Protein AF-A0A452HDJ5-F1 (afdb_monomer_lite)

Secondary structure (DSSP, 8-state):
-----S-EEE-TTT-SEEE-----S--S---------SPPHHHHHHH-HHHHHHHHHHHHHHHHHHHHHTTTSSS--------------TT----

Structure (mmCIF, N/CA/C/O backbone):
data_AF-A0A452HDJ5-F1
#
_entry.id   AF-A0A452HDJ5-F1
#
loop_
_atom_site.group_PDB
_atom_site.id
_atom_site.type_symbol
_atom_site.label_atom_id
_atom_site.label_alt_id
_atom_site.label_comp_id
_atom_site.label_asym_id
_atom_site.label_entity_id
_atom_site.label_seq_id
_atom_site.pdbx_PDB_ins_code
_atom_site.Cartn_x
_atom_site.Cartn_y
_atom_site.Cartn_z
_atom_site.occupancy
_atom_site.B_iso_or_equiv
_atom_site.auth_seq_id
_atom_site.auth_comp_id
_atom_site.auth_asym_id
_atom_site.auth_atom_id
_atom_site.pdbx_PDB_model_num
ATOM 1 N N . CYS A 1 1 ? 59.645 11.910 17.938 1.00 47.81 1 CYS A N 1
ATOM 2 C CA . CYS A 1 1 ? 58.440 12.557 18.505 1.00 47.81 1 CYS A CA 1
ATOM 3 C C . CYS A 1 1 ? 57.786 13.319 17.357 1.00 47.81 1 CYS A C 1
ATOM 5 O O . CYS A 1 1 ? 58.396 14.260 16.889 1.00 47.81 1 CYS A O 1
ATOM 7 N N . ILE A 1 2 ? 56.705 12.891 16.711 1.00 49.69 2 ILE A N 1
ATOM 8 C CA . ILE A 1 2 ? 55.431 12.376 17.222 1.00 49.69 2 ILE A CA 1
ATOM 9 C C . ILE A 1 2 ? 55.144 11.055 16.497 1.00 49.69 2 ILE A C 1
ATOM 11 O O . ILE A 1 2 ? 54.894 11.053 15.297 1.00 49.69 2 ILE A O 1
ATOM 15 N N . ALA A 1 3 ? 55.238 9.924 17.198 1.00 48.44 3 ALA A N 1
ATOM 16 C CA . ALA A 1 3 ? 54.701 8.682 16.658 1.00 48.44 3 ALA A CA 1
ATOM 17 C C . ALA A 1 3 ? 53.173 8.800 16.734 1.00 48.44 3 ALA A C 1
ATOM 19 O O . ALA A 1 3 ? 52.656 9.053 17.826 1.00 48.44 3 ALA A O 1
ATOM 20 N N . PRO A 1 4 ? 52.438 8.688 15.621 1.00 56.94 4 PRO A N 1
ATOM 21 C CA . PRO A 1 4 ? 50.995 8.752 15.694 1.00 56.94 4 PRO A CA 1
ATOM 22 C C . P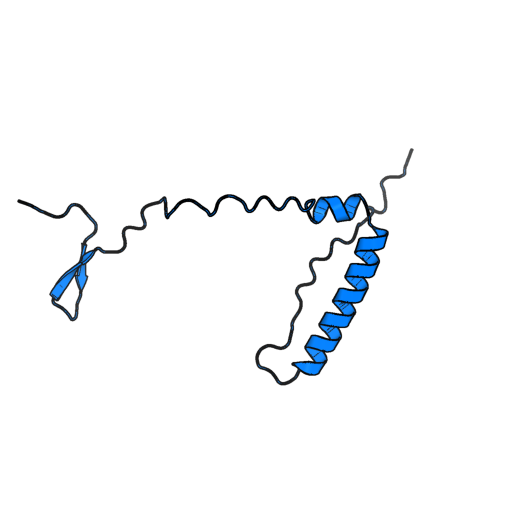RO A 1 4 ? 50.487 7.473 16.376 1.00 56.94 4 PRO A C 1
ATOM 24 O O . PRO A 1 4 ? 50.660 6.368 15.868 1.00 56.94 4 PRO A O 1
ATOM 27 N N . ALA A 1 5 ? 49.886 7.602 17.557 1.00 61.38 5 ALA A N 1
ATOM 28 C CA . ALA A 1 5 ? 49.289 6.472 18.260 1.00 61.38 5 ALA A CA 1
ATOM 29 C C . ALA A 1 5 ? 48.026 6.014 17.506 1.00 61.38 5 ALA A C 1
ATOM 31 O O . ALA A 1 5 ? 47.027 6.728 17.476 1.00 61.38 5 ALA A O 1
ATOM 32 N N . GLY A 1 6 ? 48.077 4.852 16.850 1.00 65.00 6 GLY A N 1
ATOM 33 C CA . GLY A 1 6 ? 46.946 4.284 16.108 1.00 65.00 6 GLY A CA 1
ATOM 34 C C . GLY A 1 6 ? 47.340 3.066 15.261 1.00 65.00 6 GLY A C 1
ATOM 35 O O . GLY A 1 6 ? 48.531 2.809 15.082 1.00 65.00 6 GLY A O 1
ATOM 36 N N . PRO A 1 7 ? 46.378 2.280 14.748 1.00 70.06 7 PRO A N 1
ATOM 37 C CA . PRO A 1 7 ? 46.669 1.130 13.899 1.00 70.06 7 PRO A CA 1
ATOM 38 C C . PRO A 1 7 ? 46.982 1.601 12.473 1.00 70.06 7 PRO A C 1
ATOM 40 O O . PRO A 1 7 ? 46.109 1.625 11.618 1.00 70.06 7 PRO A O 1
ATOM 43 N N . TRP A 1 8 ? 48.213 2.018 12.193 1.00 75.75 8 TRP A N 1
ATOM 44 C CA . TRP A 1 8 ? 48.630 2.418 10.842 1.00 75.75 8 TRP A CA 1
ATOM 45 C C . TRP A 1 8 ? 48.930 1.186 9.984 1.00 75.75 8 TRP A C 1
ATOM 47 O O . TRP A 1 8 ? 49.538 0.227 10.462 1.00 75.75 8 TRP A O 1
ATOM 57 N N . ARG A 1 9 ? 48.536 1.198 8.706 1.00 78.88 9 ARG A N 1
ATOM 58 C CA . ARG A 1 9 ? 48.966 0.187 7.724 1.00 78.88 9 ARG A CA 1
ATOM 59 C C . ARG A 1 9 ? 49.730 0.843 6.581 1.00 78.88 9 ARG A C 1
ATOM 61 O O . ARG A 1 9 ? 49.435 1.971 6.192 1.00 78.88 9 ARG A O 1
ATOM 68 N N . LEU A 1 10 ? 50.713 0.121 6.043 1.00 76.31 10 LEU A N 1
ATOM 69 C CA . LEU A 1 10 ? 51.451 0.549 4.858 1.00 76.31 10 LEU A CA 1
ATOM 70 C C . LEU A 1 10 ? 50.576 0.361 3.617 1.00 76.31 10 LEU A C 1
ATOM 72 O O . LEU A 1 10 ? 50.091 -0.746 3.375 1.00 76.31 10 LEU A O 1
ATOM 76 N N . HIS A 1 11 ? 50.390 1.412 2.818 1.00 77.56 11 HIS A N 1
ATOM 77 C CA . HIS A 1 11 ? 49.701 1.273 1.539 1.00 77.56 11 HIS A CA 1
ATOM 78 C C . HIS A 1 11 ? 50.672 0.706 0.483 1.00 77.56 11 HIS A C 1
ATOM 80 O O . HIS A 1 11 ? 51.664 1.368 0.171 1.00 77.56 11 HIS A O 1
ATOM 86 N N . PRO A 1 12 ? 50.417 -0.479 -0.103 1.00 72.56 12 PRO A N 1
ATOM 87 C CA . PRO A 1 12 ? 51.419 -1.210 -0.890 1.00 72.56 12 PRO A CA 1
ATOM 88 C C . PRO A 1 12 ? 51.815 -0.520 -2.204 1.00 72.56 12 PRO A C 1
ATOM 90 O O . PRO A 1 12 ? 52.887 -0.791 -2.728 1.00 72.56 12 PRO A O 1
ATOM 93 N N . ILE A 1 13 ? 50.972 0.379 -2.726 1.00 75.75 13 ILE A N 1
ATOM 94 C CA . ILE A 1 13 ? 51.236 1.121 -3.971 1.00 75.75 13 ILE A CA 1
ATOM 95 C C . ILE A 1 13 ? 51.898 2.476 -3.695 1.00 75.75 13 ILE A C 1
ATOM 97 O O . ILE A 1 13 ? 52.769 2.904 -4.442 1.00 75.75 13 ILE A O 1
ATOM 101 N N . LEU A 1 14 ? 51.464 3.170 -2.638 1.00 78.06 14 LEU A N 1
ATOM 102 C CA . LEU A 1 14 ? 51.843 4.569 -2.405 1.00 78.06 14 LEU A CA 1
ATOM 103 C C . LEU A 1 14 ? 53.012 4.713 -1.418 1.00 78.06 14 LEU A C 1
ATOM 105 O O . LEU A 1 14 ? 53.576 5.793 -1.298 1.00 78.06 14 LEU A O 1
ATOM 109 N N . GLY A 1 15 ? 53.362 3.645 -0.690 1.00 74.50 15 GLY A N 1
ATOM 110 C CA . GLY A 1 15 ? 54.479 3.622 0.260 1.00 74.50 15 GLY A CA 1
ATOM 111 C C . GLY A 1 15 ? 54.286 4.491 1.509 1.00 74.50 15 GLY A C 1
ATOM 112 O O . GLY A 1 15 ? 55.176 4.552 2.353 1.00 74.50 15 GLY A O 1
ATOM 113 N N . THR A 1 16 ? 53.139 5.158 1.651 1.00 78.31 16 THR A N 1
ATOM 114 C CA . THR A 1 16 ? 52.802 5.999 2.802 1.00 78.31 16 THR A CA 1
ATOM 115 C C . THR A 1 16 ? 52.036 5.211 3.869 1.00 78.31 16 THR A C 1
ATOM 117 O O . THR A 1 16 ? 51.287 4.272 3.575 1.00 78.31 16 THR A O 1
ATOM 120 N N . TRP A 1 17 ? 52.228 5.592 5.136 1.00 77.62 17 TRP A N 1
ATOM 121 C CA . TRP A 1 17 ? 51.436 5.087 6.258 1.00 77.62 17 TRP A CA 1
ATOM 122 C C . TRP A 1 17 ? 50.063 5.754 6.239 1.00 77.62 17 TRP A C 1
ATOM 124 O O . TRP A 1 17 ? 49.956 6.964 6.429 1.00 77.62 17 TRP A O 1
ATOM 134 N N . VAL A 1 18 ? 49.014 4.967 6.025 1.00 75.31 18 VAL A N 1
ATOM 135 C CA . VAL A 1 18 ? 47.627 5.431 6.132 1.00 75.31 18 VAL A CA 1
ATOM 136 C C . VAL A 1 18 ? 47.031 4.951 7.454 1.00 75.31 18 VAL A C 1
ATOM 138 O O . VAL A 1 18 ? 47.443 3.893 7.951 1.00 75.31 18 VAL A O 1
ATOM 141 N N . PRO A 1 19 ? 46.080 5.693 8.055 1.00 73.06 19 PRO A N 1
ATOM 142 C CA . PRO A 1 19 ? 45.353 5.191 9.210 1.00 73.06 19 PRO A CA 1
ATOM 143 C C . PRO A 1 19 ? 44.667 3.893 8.780 1.00 73.06 19 PRO A C 1
ATOM 145 O O . PRO A 1 19 ? 43.799 3.902 7.908 1.00 73.06 19 PRO A O 1
ATOM 148 N N . GLY A 1 20 ? 45.082 2.755 9.332 1.00 64.19 20 GLY A N 1
ATOM 149 C CA . GLY A 1 20 ? 44.284 1.545 9.225 1.00 64.19 20 GLY A CA 1
ATOM 150 C C . GLY A 1 20 ? 42.981 1.833 9.948 1.00 64.19 20 GLY A C 1
ATOM 151 O O . GLY A 1 20 ? 43.007 2.434 11.020 1.00 64.19 20 GLY A O 1
ATOM 152 N N . SER A 1 21 ? 41.848 1.491 9.336 1.00 60.03 21 SER A N 1
ATOM 153 C CA . SER A 1 21 ? 40.532 1.709 9.929 1.00 60.03 21 SER A CA 1
ATOM 154 C C . SER A 1 21 ? 40.499 1.126 11.338 1.00 60.03 21 SER A C 1
ATOM 156 O O . SER A 1 21 ? 40.344 -0.077 11.536 1.00 60.03 21 SER A O 1
ATOM 158 N N . LEU A 1 22 ? 40.691 1.999 12.322 1.00 53.22 22 LEU A N 1
ATOM 159 C CA . LEU A 1 22 ? 40.330 1.761 13.695 1.00 53.22 22 LEU A CA 1
ATOM 160 C C . LEU A 1 22 ? 38.807 1.717 13.672 1.00 53.22 22 LEU A C 1
ATOM 162 O O . LEU A 1 22 ?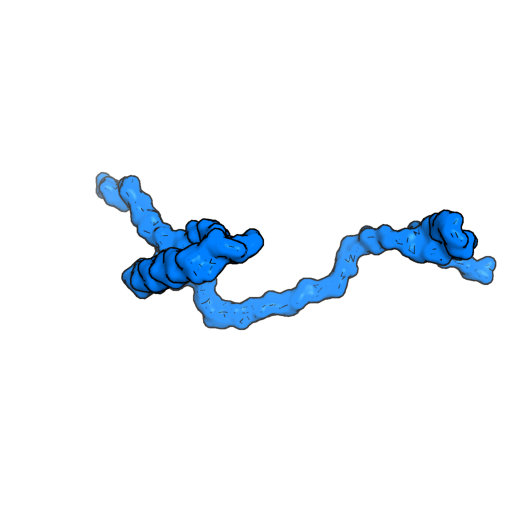 38.157 2.762 13.658 1.00 53.22 22 LEU A O 1
ATOM 166 N N . GLU A 1 23 ? 38.244 0.515 13.626 1.00 55.28 23 GLU A N 1
ATOM 167 C CA . GLU A 1 23 ? 36.884 0.280 14.096 1.00 55.28 23 GLU A CA 1
ATOM 168 C C . GLU A 1 23 ? 36.872 0.665 15.580 1.00 55.28 23 GLU A C 1
ATOM 170 O O . GLU A 1 23 ? 37.121 -0.145 16.472 1.00 55.28 23 GLU A O 1
ATOM 175 N N . ARG A 1 24 ? 36.702 1.962 15.853 1.00 48.03 24 ARG A N 1
ATOM 176 C CA . ARG A 1 24 ? 36.428 2.459 17.193 1.00 48.03 24 ARG A CA 1
ATOM 177 C C . ARG A 1 24 ? 34.934 2.231 17.431 1.00 48.03 24 ARG A C 1
ATOM 179 O O . ARG A 1 24 ? 34.128 2.748 16.655 1.00 48.03 24 ARG A O 1
ATOM 186 N N . PRO A 1 25 ? 34.551 1.486 18.481 1.00 52.16 25 PRO A N 1
ATOM 187 C CA . PRO A 1 25 ? 33.160 1.389 18.891 1.00 52.16 25 PRO A CA 1
ATOM 188 C C . PRO A 1 25 ? 32.690 2.795 19.278 1.00 52.16 25 PRO A C 1
ATOM 190 O O . PRO A 1 25 ? 33.308 3.452 20.116 1.00 52.16 25 PRO A O 1
ATOM 193 N N . GLY A 1 26 ? 31.640 3.275 18.614 1.00 55.62 26 GLY A N 1
ATOM 194 C CA . GLY 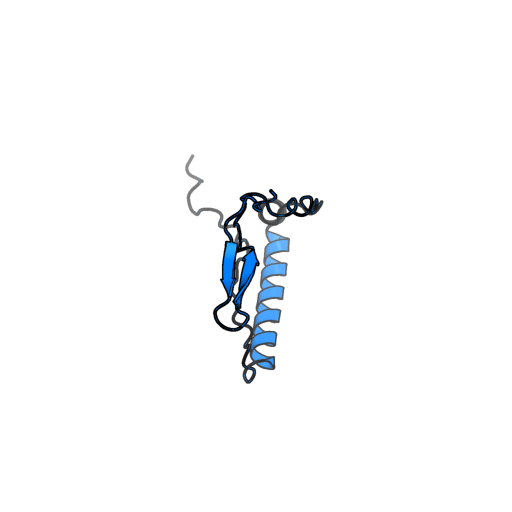A 1 26 ? 31.162 4.653 18.741 1.00 55.62 26 GLY A CA 1
ATOM 195 C C . GLY A 1 26 ? 31.395 5.471 17.473 1.00 55.62 26 GLY A C 1
ATOM 196 O O . GLY A 1 26 ? 32.187 6.413 17.464 1.00 55.62 26 GLY A O 1
ATOM 197 N N . GLY A 1 27 ? 30.679 5.108 16.405 1.00 54.19 27 GLY A N 1
ATOM 198 C CA . GLY A 1 27 ? 30.374 6.034 15.313 1.00 54.19 27 GLY A CA 1
ATOM 199 C C . GLY A 1 27 ? 29.530 7.220 15.814 1.00 54.19 27 GLY A C 1
ATOM 200 O O . GLY A 1 27 ? 29.081 7.198 16.964 1.00 54.19 27 GLY A O 1
ATOM 201 N N . PRO A 1 28 ? 29.327 8.267 14.989 1.00 58.97 28 PRO A N 1
ATOM 202 C CA . PRO A 1 28 ? 28.507 9.415 15.364 1.00 58.97 28 PRO A CA 1
ATOM 203 C C . PRO A 1 28 ? 27.166 8.926 15.909 1.00 58.97 28 PRO A C 1
ATOM 205 O O . PRO A 1 28 ? 26.571 8.008 15.342 1.00 58.97 28 PRO A O 1
ATOM 208 N N . SER A 1 29 ? 26.773 9.503 17.050 1.00 57.22 29 SER A N 1
ATOM 209 C CA . SER A 1 29 ? 25.500 9.292 17.738 1.00 57.22 29 SER A CA 1
ATOM 210 C C . SER A 1 29 ? 24.415 8.907 16.746 1.00 57.22 29 SER A C 1
ATOM 212 O O . SER A 1 29 ? 24.211 9.633 15.767 1.00 57.22 29 SER A O 1
ATOM 214 N N . ALA A 1 30 ? 23.746 7.779 17.008 1.00 59.88 30 ALA A N 1
ATOM 215 C CA . ALA A 1 30 ? 22.527 7.408 16.308 1.00 59.88 30 ALA A CA 1
ATOM 216 C C . ALA A 1 30 ? 21.691 8.675 16.065 1.00 59.88 30 ALA A C 1
ATOM 218 O O . ALA A 1 30 ? 21.644 9.528 16.966 1.00 59.88 30 ALA A O 1
ATOM 219 N N . PRO A 1 31 ? 21.066 8.839 14.882 1.00 66.38 31 PRO A N 1
ATOM 220 C CA . PRO A 1 31 ? 20.103 9.917 14.719 1.00 66.38 31 PRO A CA 1
ATOM 221 C C . PRO A 1 31 ? 19.174 9.877 15.940 1.00 66.38 31 PRO A C 1
ATOM 223 O O . PRO A 1 31 ? 18.838 8.764 16.375 1.00 66.38 31 PRO A O 1
ATOM 226 N N . PRO A 1 32 ? 18.819 11.033 16.544 1.00 67.56 32 PRO A N 1
ATOM 227 C CA . PRO A 1 32 ? 17.821 11.034 17.607 1.00 67.56 32 PRO A CA 1
ATOM 228 C C . PRO A 1 32 ? 16.673 10.155 17.119 1.00 67.56 32 PRO A C 1
ATOM 230 O O . PRO A 1 32 ? 16.345 10.260 15.927 1.00 67.56 32 PRO A O 1
ATOM 233 N N . PRO A 1 33 ? 16.143 9.232 17.950 1.00 61.38 33 PRO A N 1
ATOM 234 C CA . PRO A 1 33 ? 15.036 8.402 17.515 1.00 61.38 33 PRO A CA 1
ATOM 235 C C . PRO A 1 33 ? 14.035 9.374 16.926 1.00 61.38 33 PRO A C 1
ATOM 237 O O . PRO A 1 33 ? 13.653 10.334 17.599 1.00 61.38 33 PRO A O 1
ATOM 240 N N . LEU A 1 34 ? 13.737 9.210 15.633 1.00 59.72 34 LEU A N 1
ATOM 241 C CA . LEU A 1 34 ? 12.653 9.947 15.023 1.00 59.72 34 LEU A CA 1
ATOM 242 C C . LEU A 1 34 ? 11.489 9.606 15.932 1.00 59.72 34 LEU A C 1
ATOM 244 O O . LEU A 1 34 ? 11.066 8.445 15.967 1.00 59.72 34 LEU A O 1
ATOM 248 N N . VAL A 1 35 ? 11.091 10.571 16.765 1.00 57.25 35 VAL A N 1
ATOM 249 C CA . VAL A 1 35 ? 9.891 10.486 17.573 1.00 57.25 35 VAL A CA 1
ATOM 250 C C . VAL A 1 35 ? 8.793 10.458 16.536 1.00 57.25 35 VAL A C 1
ATOM 252 O O . VAL A 1 35 ? 8.275 11.463 16.067 1.00 57.25 35 VAL A O 1
ATOM 255 N N . SER A 1 36 ? 8.564 9.245 16.062 1.00 53.22 36 SER A N 1
ATOM 256 C CA . SER A 1 36 ? 7.407 8.872 15.311 1.00 53.22 36 SER A CA 1
ATOM 257 C C . SER A 1 36 ? 6.344 9.023 16.379 1.00 53.22 36 SER A C 1
ATOM 259 O O . SER A 1 36 ? 6.164 8.147 17.214 1.00 53.22 36 SER A O 1
ATOM 261 N N . SER A 1 37 ? 5.713 10.192 16.431 1.00 53.56 37 SER A N 1
ATOM 262 C CA . SER A 1 37 ? 4.472 10.393 17.174 1.00 53.56 37 SER A CA 1
ATOM 263 C C . SER A 1 37 ? 3.329 9.573 16.562 1.00 53.56 37 SER A C 1
ATOM 265 O O . SER A 1 37 ? 2.178 9.727 16.950 1.00 53.56 37 SER A O 1
ATOM 267 N N . GLU A 1 38 ? 3.639 8.738 15.569 1.00 66.75 38 GLU A N 1
ATOM 268 C CA . GLU A 1 38 ? 2.797 7.662 15.105 1.00 66.75 38 GLU A CA 1
ATOM 269 C C . GLU A 1 38 ? 2.740 6.566 16.178 1.00 66.75 38 GLU A C 1
ATOM 271 O O . GLU A 1 38 ? 3.796 6.113 16.638 1.00 66.75 38 GLU A O 1
ATOM 276 N N . PRO A 1 39 ? 1.534 6.110 16.566 1.00 68.12 39 PRO A N 1
ATOM 277 C CA . PRO A 1 39 ? 1.406 4.879 17.331 1.00 68.12 39 PRO A CA 1
ATOM 278 C C . PRO A 1 39 ? 2.200 3.786 16.620 1.00 68.12 39 PRO A C 1
ATOM 280 O O . PRO A 1 39 ? 2.205 3.700 15.386 1.00 68.12 39 PRO A O 1
ATOM 283 N N . SER A 1 40 ? 2.901 2.958 17.397 1.00 79.94 40 SER A N 1
ATOM 284 C CA . SER A 1 40 ? 3.621 1.823 16.824 1.00 79.94 40 SER A CA 1
ATOM 285 C C . SER A 1 40 ? 2.657 1.058 15.923 1.00 79.94 40 SER A C 1
ATOM 287 O O . SER A 1 40 ? 1.507 0.849 16.306 1.00 79.94 40 SER A O 1
ATOM 289 N N . GLN A 1 41 ? 3.092 0.613 14.740 1.00 78.44 41 GLN A N 1
ATOM 290 C CA . GLN A 1 41 ? 2.215 -0.163 13.855 1.00 78.44 41 GLN A CA 1
ATOM 291 C C . GLN A 1 41 ? 1.567 -1.325 14.623 1.00 78.44 41 GLN A C 1
ATOM 293 O O . GLN A 1 41 ? 0.397 -1.605 14.423 1.00 78.44 41 GLN A O 1
ATOM 298 N N . ALA A 1 42 ? 2.274 -1.915 15.595 1.00 80.31 42 ALA A N 1
ATOM 299 C CA . ALA A 1 42 ? 1.736 -2.938 16.488 1.00 80.31 42 ALA A CA 1
ATOM 300 C C . ALA A 1 42 ? 0.539 -2.483 17.353 1.00 80.31 42 ALA A C 1
ATOM 302 O O . ALA A 1 42 ? -0.345 -3.294 17.617 1.00 80.31 42 ALA A O 1
ATOM 303 N N . GLU A 1 43 ? 0.507 -1.225 17.788 1.00 83.94 43 GLU A N 1
ATOM 304 C CA . GLU A 1 43 ? -0.584 -0.623 18.563 1.00 83.94 43 GLU A CA 1
ATOM 305 C C . GLU A 1 43 ? -1.825 -0.413 17.690 1.00 83.94 43 GLU A C 1
ATOM 307 O O . GLU A 1 43 ? -2.900 -0.885 18.053 1.00 83.94 43 GLU A O 1
ATOM 312 N N . LEU A 1 44 ? -1.659 0.144 16.482 1.00 81.19 44 LEU A N 1
ATOM 313 C CA . LEU A 1 44 ? -2.742 0.282 15.492 1.00 81.19 44 LEU A CA 1
ATOM 314 C C . LEU A 1 44 ? -3.391 -1.063 15.147 1.00 81.19 44 LEU A C 1
ATOM 316 O O . LEU A 1 44 ? -4.601 -1.173 14.966 1.00 81.19 44 LEU A O 1
ATOM 320 N N . CYS A 1 45 ? -2.584 -2.120 15.100 1.00 83.88 45 CYS A N 1
ATOM 321 C CA . CYS A 1 45 ? -3.060 -3.475 14.848 1.00 83.88 45 CYS A CA 1
ATOM 322 C C . CYS A 1 45 ? -3.931 -4.050 15.976 1.00 83.88 45 CYS A C 1
ATOM 324 O O . CYS A 1 45 ? -4.662 -5.015 15.735 1.00 83.88 45 CYS A O 1
ATOM 326 N N . GLN A 1 46 ? -3.839 -3.499 17.190 1.00 84.19 46 GLN A N 1
ATOM 327 C CA . GLN A 1 46 ? -4.674 -3.875 18.332 1.00 84.19 46 GLN A CA 1
ATOM 328 C C . GLN A 1 46 ? -5.891 -2.963 18.479 1.00 84.19 46 GLN A C 1
ATOM 330 O O . GLN A 1 46 ? -6.973 -3.464 18.779 1.00 84.19 46 GLN A O 1
ATOM 335 N N . THR A 1 47 ? -5.724 -1.658 18.268 1.00 87.75 47 THR A N 1
ATOM 336 C CA . THR A 1 47 ? -6.793 -0.670 18.447 1.00 87.75 47 THR A CA 1
ATOM 337 C C . THR A 1 47 ? -7.795 -0.685 17.295 1.00 87.75 47 THR A C 1
ATOM 339 O O . THR A 1 47 ? -8.994 -0.587 17.544 1.00 87.75 47 THR A O 1
ATOM 342 N N . GLU A 1 48 ? -7.337 -0.862 16.051 1.00 87.25 48 GLU A N 1
ATOM 343 C CA . GLU A 1 48 ? -8.168 -0.708 14.847 1.00 87.25 48 GLU A CA 1
ATOM 344 C C . GLU A 1 48 ? -7.958 -1.849 13.827 1.00 87.25 48 GLU A C 1
ATOM 346 O O . GLU A 1 48 ? -7.496 -1.633 12.700 1.00 87.25 48 GLU A O 1
ATOM 351 N N . PRO A 1 49 ? -8.321 -3.099 14.173 1.00 85.62 49 PRO A N 1
ATOM 352 C CA . PRO A 1 49 ? -8.092 -4.256 13.306 1.00 85.62 49 PRO A CA 1
ATOM 353 C C . PRO A 1 49 ? -8.843 -4.182 11.967 1.00 85.62 49 PRO A C 1
ATOM 355 O O . PRO A 1 49 ? -8.333 -4.677 10.960 1.00 85.62 49 PRO A O 1
ATOM 358 N N . ASP A 1 50 ? -10.022 -3.557 11.934 1.00 86.75 50 ASP A N 1
ATOM 359 C CA . ASP A 1 50 ? -10.842 -3.450 10.721 1.00 86.75 50 ASP A CA 1
ATOM 360 C C . ASP A 1 50 ? -10.198 -2.515 9.689 1.00 86.75 50 ASP A C 1
ATOM 362 O O . ASP A 1 50 ? -10.108 -2.849 8.506 1.00 86.75 50 ASP A O 1
ATOM 366 N N . ILE A 1 51 ? -9.655 -1.381 10.143 1.00 88.31 51 ILE A N 1
ATOM 367 C CA . ILE A 1 51 ? -8.939 -0.430 9.284 1.00 88.31 51 ILE A CA 1
ATOM 368 C C . ILE A 1 51 ? -7.662 -1.077 8.750 1.00 88.31 51 ILE A C 1
ATOM 370 O O . ILE A 1 51 ? -7.404 -1.054 7.544 1.00 88.31 51 ILE A O 1
ATOM 374 N N . VAL A 1 52 ? -6.890 -1.733 9.622 1.00 88.06 52 VAL A N 1
ATOM 375 C CA . VAL A 1 52 ? -5.662 -2.440 9.229 1.00 88.06 52 VAL A CA 1
ATOM 376 C C . VAL A 1 52 ? -5.954 -3.541 8.204 1.00 88.06 52 VAL A C 1
ATOM 378 O O . VAL A 1 52 ? -5.150 -3.765 7.295 1.00 88.06 52 VAL A O 1
ATOM 381 N N . GLN A 1 53 ? -7.115 -4.196 8.279 1.00 87.12 53 GLN A N 1
ATOM 382 C CA . GLN A 1 53 ? -7.536 -5.180 7.284 1.00 87.12 53 GLN A CA 1
ATOM 383 C C . GLN A 1 53 ? -7.769 -4.555 5.901 1.00 87.12 53 GLN A C 1
ATOM 385 O O . GLN A 1 53 ? -7.296 -5.105 4.901 1.00 87.12 53 GLN A O 1
ATOM 390 N N . GLU A 1 54 ? -8.472 -3.425 5.817 1.00 90.75 54 GLU A N 1
ATOM 391 C CA . GLU A 1 54 ? -8.703 -2.736 4.540 1.00 90.75 54 GLU A CA 1
ATOM 392 C C . GLU A 1 54 ? -7.401 -2.173 3.957 1.00 90.75 54 GLU A C 1
ATOM 394 O O . GLU A 1 54 ? -7.129 -2.336 2.763 1.00 90.75 54 GLU A O 1
ATOM 399 N N . VAL A 1 55 ? -6.518 -1.640 4.805 1.00 89.44 55 VAL A N 1
ATOM 400 C CA . VAL A 1 55 ? -5.165 -1.220 4.407 1.00 89.44 55 VAL A CA 1
ATOM 401 C C . VAL A 1 55 ? -4.365 -2.405 3.856 1.00 89.44 55 VAL A C 1
ATOM 403 O O . VAL A 1 55 ? -3.748 -2.300 2.793 1.00 89.44 55 VAL A O 1
ATOM 406 N N . ALA A 1 56 ? -4.417 -3.570 4.509 1.00 88.12 56 ALA A N 1
ATOM 407 C CA . ALA A 1 56 ? -3.743 -4.776 4.031 1.00 88.12 56 ALA A CA 1
ATOM 408 C C . ALA A 1 56 ? -4.298 -5.263 2.680 1.00 88.12 56 ALA A C 1
ATOM 410 O O . ALA A 1 56 ? -3.539 -5.768 1.847 1.00 88.12 56 ALA A O 1
ATOM 411 N N . LYS A 1 57 ? -5.604 -5.112 2.426 1.00 90.44 57 LYS A N 1
ATOM 412 C CA . LYS A 1 57 ? -6.203 -5.402 1.112 1.00 90.44 57 LYS A CA 1
ATOM 413 C C . LYS A 1 57 ? -5.686 -4.438 0.044 1.00 90.44 57 LYS A C 1
ATOM 415 O O . LYS A 1 57 ? -5.238 -4.902 -1.005 1.00 90.44 57 LYS A O 1
ATOM 420 N N . GLY A 1 58 ? -5.678 -3.135 0.321 1.00 91.94 58 GLY A N 1
ATOM 421 C CA . GLY A 1 58 ? -5.138 -2.119 -0.589 1.00 91.94 58 GLY A CA 1
ATOM 422 C C . GLY A 1 58 ? -3.665 -2.365 -0.921 1.00 91.94 58 GLY A C 1
ATOM 423 O O . GLY A 1 58 ? -3.274 -2.369 -2.088 1.00 91.94 58 GLY A O 1
ATOM 424 N N . ALA A 1 59 ? -2.858 -2.702 0.085 1.00 91.12 59 ALA A N 1
ATOM 425 C CA . ALA A 1 59 ? -1.449 -3.026 -0.104 1.00 91.12 59 ALA A CA 1
ATOM 426 C C . ALA A 1 59 ? -1.241 -4.278 -0.976 1.00 91.12 59 ALA A C 1
ATOM 428 O O . ALA A 1 59 ? -0.368 -4.285 -1.844 1.00 91.12 59 ALA A O 1
ATOM 429 N N . LYS A 1 60 ? -2.064 -5.326 -0.814 1.00 89.94 60 LYS A N 1
ATOM 430 C CA . LYS A 1 60 ? -2.028 -6.515 -1.690 1.00 89.94 60 LYS A CA 1
ATOM 431 C C . LYS A 1 60 ? -2.346 -6.171 -3.144 1.00 89.94 60 LYS A C 1
ATOM 433 O O . LYS A 1 60 ? -1.697 -6.704 -4.043 1.00 89.94 60 LYS A O 1
ATOM 438 N N . LEU A 1 61 ? -3.327 -5.300 -3.376 1.00 93.69 61 LEU A N 1
ATOM 439 C CA . LEU A 1 61 ? -3.662 -4.826 -4.721 1.00 93.69 61 LEU A CA 1
ATOM 440 C C . LEU A 1 61 ? -2.501 -4.033 -5.331 1.00 93.69 61 LEU A C 1
ATOM 442 O O . LEU A 1 61 ? -2.097 -4.323 -6.454 1.00 93.69 61 LEU A O 1
ATOM 446 N N . GLY A 1 62 ? -1.903 -3.115 -4.569 1.00 92.81 62 GLY A N 1
ATOM 447 C CA . GLY A 1 62 ? -0.743 -2.341 -5.015 1.00 92.81 62 GLY A CA 1
ATOM 448 C C . GLY A 1 62 ? 0.464 -3.218 -5.354 1.00 92.81 62 GLY A C 1
ATOM 449 O O . GLY A 1 62 ? 1.101 -3.021 -6.385 1.00 92.81 62 GLY A O 1
ATOM 450 N N . VAL A 1 63 ? 0.749 -4.241 -4.542 1.00 91.94 63 VAL A N 1
ATOM 451 C CA . VAL A 1 63 ? 1.819 -5.213 -4.829 1.00 91.94 63 VAL A CA 1
ATOM 452 C C . VAL A 1 63 ? 1.534 -5.992 -6.110 1.00 91.94 63 VAL A C 1
ATOM 454 O O . VAL A 1 63 ? 2.448 -6.173 -6.912 1.00 91.94 63 VAL A O 1
ATOM 457 N N . ARG A 1 64 ? 0.290 -6.432 -6.332 1.00 92.38 64 ARG A N 1
ATOM 458 C CA . ARG A 1 64 ? -0.093 -7.141 -7.563 1.00 92.38 64 ARG A CA 1
ATOM 459 C C . ARG A 1 64 ? 0.148 -6.274 -8.797 1.00 92.38 64 ARG A C 1
ATOM 461 O O . ARG A 1 64 ? 0.736 -6.752 -9.763 1.00 92.38 64 ARG A O 1
ATOM 468 N N . GLU A 1 65 ? -0.264 -5.013 -8.749 1.00 95.31 65 GLU A N 1
ATOM 469 C CA . GLU A 1 65 ? -0.056 -4.082 -9.858 1.00 95.31 65 GLU A CA 1
ATOM 470 C C . GLU A 1 65 ? 1.432 -3.771 -10.058 1.00 95.31 65 GLU A C 1
ATOM 472 O O . GLU A 1 65 ? 1.927 -3.796 -11.180 1.00 95.31 65 GLU A O 1
ATOM 477 N N . CYS A 1 66 ? 2.188 -3.585 -8.973 1.00 93.94 66 CYS A N 1
ATOM 478 C CA . CYS A 1 66 ? 3.641 -3.411 -9.028 1.00 93.94 66 CYS A CA 1
ATOM 479 C C . CYS A 1 66 ? 4.305 -4.600 -9.732 1.00 93.94 66 CYS A C 1
ATOM 481 O O . CYS A 1 66 ? 5.087 -4.423 -10.663 1.00 93.94 66 CYS A O 1
ATOM 483 N N . GLN A 1 67 ? 3.947 -5.826 -9.350 1.00 93.44 67 GLN A N 1
ATOM 484 C CA . GLN A 1 67 ? 4.462 -7.036 -9.991 1.00 93.44 67 GLN A CA 1
ATOM 485 C C . GLN A 1 67 ? 4.086 -7.099 -11.470 1.00 93.44 67 GLN A C 1
ATOM 487 O O . GLN A 1 67 ? 4.933 -7.441 -12.291 1.00 93.44 67 GLN A O 1
ATOM 492 N N . TYR A 1 68 ? 2.854 -6.734 -11.827 1.00 93.75 68 TYR A N 1
ATOM 493 C CA . TYR A 1 68 ? 2.414 -6.695 -13.218 1.00 93.75 68 TYR A CA 1
ATOM 494 C C . TYR A 1 68 ? 3.216 -5.682 -14.044 1.00 93.75 68 TYR A C 1
ATOM 496 O O . TYR A 1 68 ? 3.722 -6.032 -15.115 1.00 93.75 68 TYR A O 1
ATOM 504 N N . GLN A 1 69 ? 3.383 -4.462 -13.536 1.00 95.88 69 GLN A N 1
ATOM 505 C CA . GLN A 1 69 ? 4.071 -3.368 -14.226 1.00 95.88 69 GLN A CA 1
ATOM 506 C C . GLN A 1 69 ? 5.579 -3.607 -14.338 1.00 95.88 69 GLN A C 1
ATOM 508 O O . GLN A 1 69 ? 6.196 -3.308 -15.361 1.00 95.88 69 GLN A O 1
ATOM 513 N N . PHE A 1 70 ? 6.184 -4.197 -13.311 1.00 95.12 70 PHE A N 1
ATOM 514 C CA . PHE A 1 70 ? 7.625 -4.426 -13.235 1.00 95.12 70 PHE A CA 1
ATOM 515 C C . PHE A 1 70 ? 8.030 -5.871 -13.581 1.00 95.12 70 PHE A C 1
ATOM 517 O O . PHE A 1 70 ? 9.178 -6.252 -13.361 1.00 95.12 70 PHE A O 1
ATOM 524 N N . ARG A 1 71 ? 7.144 -6.672 -14.195 1.00 92.75 71 ARG A N 1
ATOM 525 C CA . ARG A 1 71 ? 7.384 -8.102 -14.496 1.00 92.75 71 ARG A CA 1
ATOM 526 C C . ARG A 1 71 ? 8.613 -8.399 -15.361 1.00 92.75 71 ARG A C 1
ATOM 528 O O . ARG A 1 71 ? 9.171 -9.484 -15.276 1.00 92.75 71 ARG A O 1
ATOM 535 N N . PHE A 1 72 ? 9.045 -7.440 -16.179 1.00 94.31 72 PHE A N 1
ATOM 536 C CA . PHE A 1 72 ? 10.230 -7.564 -17.039 1.00 94.31 72 PHE A CA 1
ATOM 537 C C . PHE A 1 72 ? 11.402 -6.689 -16.572 1.00 94.31 72 PHE A C 1
ATOM 539 O O . PHE A 1 72 ? 12.355 -6.455 -17.316 1.00 94.31 72 PHE A O 1
ATOM 546 N N . ARG A 1 73 ? 11.337 -6.152 -15.349 1.00 91.81 73 ARG A N 1
ATOM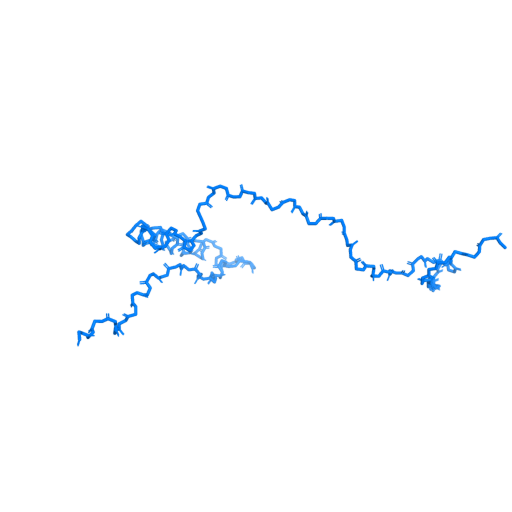 547 C CA . ARG A 1 73 ? 12.416 -5.369 -14.740 1.00 91.81 73 ARG A CA 1
ATOM 548 C C . ARG A 1 73 ? 13.249 -6.272 -13.832 1.00 91.81 73 ARG A C 1
ATOM 550 O O . ARG A 1 73 ? 12.747 -7.221 -13.243 1.00 91.81 73 ARG A O 1
ATOM 557 N N . ARG A 1 74 ? 14.536 -5.937 -13.673 1.00 90.69 74 ARG A N 1
ATOM 558 C CA . ARG A 1 74 ? 15.442 -6.630 -12.731 1.00 90.69 74 ARG A CA 1
ATOM 559 C C . ARG A 1 74 ? 14.935 -6.570 -11.284 1.00 90.69 74 ARG A C 1
ATOM 561 O O . ARG A 1 74 ? 15.234 -7.459 -10.500 1.00 90.69 74 ARG A O 1
ATOM 568 N N . TRP A 1 75 ? 14.179 -5.524 -10.950 1.00 87.19 75 TRP A N 1
ATOM 569 C CA . TRP A 1 75 ? 13.432 -5.410 -9.705 1.00 87.19 75 TRP A CA 1
ATOM 570 C C . TRP A 1 75 ? 11.950 -5.650 -9.995 1.00 87.19 75 TRP A C 1
ATOM 572 O O . TRP A 1 75 ? 11.328 -4.851 -10.687 1.00 87.19 75 TRP A O 1
ATOM 582 N N . ASN A 1 76 ? 11.410 -6.759 -9.496 1.00 88.56 76 ASN A N 1
ATOM 583 C CA . ASN A 1 76 ? 10.103 -7.317 -9.864 1.00 88.56 76 ASN A CA 1
ATOM 584 C C . ASN A 1 76 ? 9.061 -7.218 -8.732 1.00 88.56 76 ASN A C 1
ATOM 586 O O . ASN A 1 76 ? 8.127 -8.015 -8.674 1.00 88.56 76 ASN A O 1
ATOM 590 N N . CYS A 1 77 ? 9.236 -6.273 -7.805 1.00 88.06 77 CYS A N 1
ATOM 591 C CA . CYS A 1 77 ? 8.328 -6.061 -6.675 1.00 88.06 77 CYS A CA 1
ATOM 592 C C . CYS A 1 77 ? 8.027 -7.325 -5.835 1.00 88.06 77 CYS A C 1
ATOM 594 O O . CYS A 1 77 ? 6.901 -7.500 -5.354 1.00 88.06 77 CYS A O 1
ATOM 596 N N . THR A 1 78 ? 8.993 -8.231 -5.633 1.00 81.31 78 THR A N 1
ATOM 597 C CA . THR A 1 78 ? 8.821 -9.350 -4.689 1.00 81.31 78 THR A CA 1
ATOM 598 C C . THR A 1 78 ? 8.570 -8.802 -3.285 1.00 81.31 78 THR A C 1
ATOM 600 O O . THR A 1 78 ? 9.466 -8.233 -2.660 1.00 81.31 78 THR A O 1
ATOM 603 N N . SER A 1 79 ? 7.337 -8.941 -2.800 1.00 77.81 79 SER A N 1
ATOM 604 C CA . SER A 1 79 ? 6.915 -8.392 -1.513 1.00 77.81 79 SER A CA 1
ATOM 605 C C . SER A 1 79 ? 7.160 -9.395 -0.387 1.00 77.81 79 SER A C 1
ATOM 607 O O . SER A 1 79 ? 6.679 -10.524 -0.442 1.00 77.81 79 SER A O 1
ATOM 609 N N . HIS A 1 80 ? 7.872 -8.966 0.659 1.00 68.31 80 HIS A N 1
ATOM 610 C CA . HIS A 1 80 ? 7.849 -9.619 1.968 1.00 68.31 80 HIS A CA 1
ATOM 611 C C . HIS A 1 80 ? 6.736 -8.974 2.795 1.00 68.31 80 HIS A C 1
ATOM 613 O O . HIS A 1 80 ? 6.950 -8.000 3.517 1.00 68.31 80 HIS A O 1
ATOM 619 N N . SER A 1 81 ? 5.520 -9.491 2.656 1.00 62.41 81 SER A N 1
ATOM 620 C CA . SER A 1 81 ? 4.352 -8.973 3.361 1.00 62.41 81 SER A CA 1
ATOM 621 C C . SER A 1 81 ? 4.445 -9.252 4.865 1.00 62.41 81 SER A C 1
ATOM 623 O O . SER A 1 81 ? 4.103 -10.346 5.316 1.00 62.41 81 SER A O 1
ATOM 625 N N . LYS A 1 82 ? 4.877 -8.255 5.646 1.00 64.56 82 LYS A N 1
ATOM 626 C CA . LYS A 1 82 ? 4.699 -8.207 7.105 1.00 64.56 82 LYS A CA 1
ATOM 627 C C . LYS A 1 82 ? 3.518 -7.300 7.439 1.00 64.56 82 LYS A C 1
ATOM 629 O O . LYS A 1 82 ? 3.694 -6.190 7.918 1.00 64.56 82 LYS A O 1
ATOM 634 N N . PHE A 1 83 ? 2.309 -7.765 7.144 1.00 68.25 83 PHE A N 1
ATOM 635 C CA . PHE A 1 83 ? 1.114 -7.120 7.678 1.00 68.25 83 PHE A CA 1
ATOM 636 C C . PHE A 1 83 ? 0.850 -7.678 9.067 1.00 68.25 83 PHE A C 1
ATOM 638 O O . PHE A 1 83 ? 0.976 -8.889 9.283 1.00 68.25 83 PHE A O 1
ATOM 645 N N . CYS A 1 84 ? 0.442 -6.819 9.994 1.00 65.88 84 CYS A N 1
ATOM 646 C CA . CYS A 1 84 ? -0.220 -7.305 11.185 1.00 65.88 84 CYS A CA 1
ATOM 647 C C . CYS A 1 84 ? -1.509 -8.003 10.767 1.00 65.88 84 CYS A C 1
ATOM 649 O O . CYS A 1 84 ? -2.517 -7.378 10.447 1.00 65.88 84 CYS A O 1
ATOM 651 N N . VAL A 1 85 ? -1.488 -9.322 10.783 1.00 68.44 85 VAL A N 1
ATOM 652 C CA . VAL A 1 85 ? -2.726 -10.066 10.917 1.00 68.44 85 VAL A CA 1
ATOM 653 C C . VAL A 1 85 ? -2.994 -10.048 12.409 1.00 68.44 85 VAL A C 1
ATOM 655 O O . VAL A 1 85 ? -2.169 -10.582 13.157 1.00 68.44 85 VAL A O 1
ATOM 658 N N . SER A 1 86 ? -4.095 -9.435 12.855 1.00 64.62 86 SER A N 1
ATOM 659 C CA . SER A 1 86 ? -4.599 -9.674 14.207 1.00 64.62 86 SER A CA 1
ATOM 660 C C . SER A 1 86 ? -4.992 -11.152 14.262 1.00 64.62 86 SER A C 1
ATOM 662 O O . SER A 1 86 ? -6.126 -11.571 14.040 1.00 64.62 86 SER A O 1
ATOM 664 N N . ARG A 1 87 ? -3.995 -12.019 14.459 1.00 61.69 87 ARG A N 1
ATOM 665 C CA . ARG A 1 87 ? -4.230 -13.417 14.769 1.00 61.69 87 ARG A CA 1
ATOM 666 C C . ARG A 1 87 ? -4.854 -13.386 16.153 1.00 61.69 87 ARG A C 1
ATOM 668 O O . ARG A 1 87 ? -4.140 -13.485 17.148 1.00 61.69 87 ARG A O 1
ATOM 675 N N . ARG A 1 88 ? -6.181 -13.240 16.234 1.00 59.25 88 ARG A N 1
ATOM 676 C CA . ARG A 1 88 ? -6.913 -13.747 17.393 1.00 59.25 88 ARG A CA 1
ATOM 677 C C . ARG A 1 88 ? -6.460 -15.194 17.500 1.00 59.25 88 ARG A C 1
ATOM 679 O O . ARG A 1 88 ? -6.693 -15.962 16.568 1.00 59.25 88 ARG A O 1
ATOM 686 N N . ARG A 1 89 ? -5.715 -15.541 18.553 1.00 48.00 89 ARG A N 1
ATOM 687 C CA . ARG A 1 89 ? -5.385 -16.943 18.810 1.00 48.00 89 ARG A CA 1
ATOM 688 C C . ARG A 1 89 ? -6.720 -17.693 18.832 1.00 48.00 89 ARG A C 1
ATOM 690 O O . ARG A 1 89 ? -7.558 -17.351 19.668 1.00 48.00 89 ARG A O 1
ATOM 697 N N . PRO A 1 90 ? -6.961 -18.668 17.944 1.00 46.31 90 PRO A N 1
ATOM 698 C CA . PRO A 1 90 ? -8.064 -19.587 18.152 1.00 46.31 90 PRO A CA 1
ATOM 699 C C . PRO A 1 90 ? -7.717 -20.363 19.430 1.00 46.31 90 PRO A C 1
ATOM 701 O O . PRO A 1 90 ? -6.748 -21.117 19.425 1.00 46.31 90 PRO A O 1
ATOM 704 N N . GLY A 1 91 ? -8.417 -20.102 20.539 1.00 51.22 91 GLY A N 1
ATOM 705 C CA . GLY A 1 91 ? -8.248 -20.876 21.780 1.00 51.22 91 GLY A CA 1
ATOM 706 C C . GLY A 1 91 ? -7.994 -20.114 23.087 1.00 51.22 91 GLY A C 1
ATOM 707 O O . GLY A 1 91 ? -7.379 -20.683 23.977 1.00 51.22 91 GLY A O 1
ATOM 708 N N . ALA A 1 92 ? -8.450 -18.867 23.248 1.00 56.03 92 ALA A N 1
ATOM 709 C CA . ALA A 1 92 ? -8.496 -18.207 24.567 1.00 56.03 92 ALA A CA 1
ATOM 710 C C . ALA A 1 92 ? -9.933 -17.908 25.043 1.00 56.03 92 ALA A C 1
ATOM 712 O O . ALA A 1 92 ? -10.165 -16.936 25.752 1.00 56.03 92 ALA A O 1
ATOM 713 N N . LEU A 1 93 ? -10.900 -18.739 24.639 1.00 54.91 93 LEU A N 1
ATOM 714 C CA . LEU A 1 93 ? -12.171 -18.888 25.348 1.00 54.91 93 LEU A CA 1
ATOM 715 C C . LEU A 1 93 ? -12.334 -20.363 25.725 1.00 54.91 93 LEU A C 1
ATOM 717 O O . LEU A 1 93 ? -12.842 -21.165 24.948 1.00 54.91 93 LEU A O 1
ATOM 721 N N . THR A 1 94 ? -11.903 -20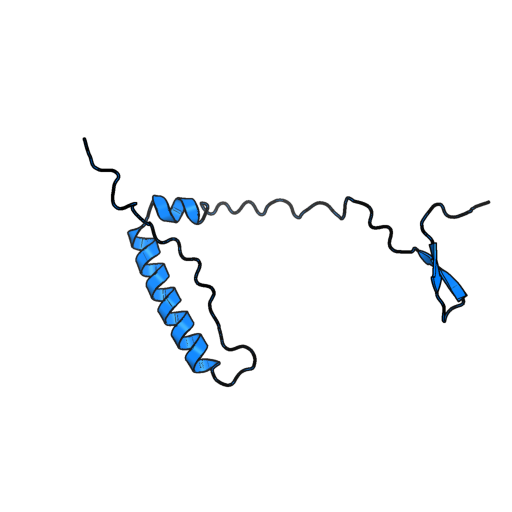.687 26.934 1.00 44.03 94 THR A N 1
ATOM 722 C CA . THR A 1 94 ? -12.550 -21.697 27.772 1.00 44.03 94 THR A CA 1
ATOM 723 C C . THR A 1 94 ? -12.586 -21.069 29.155 1.00 44.03 94 THR A C 1
ATOM 725 O O . THR A 1 94 ? -11.531 -20.728 29.69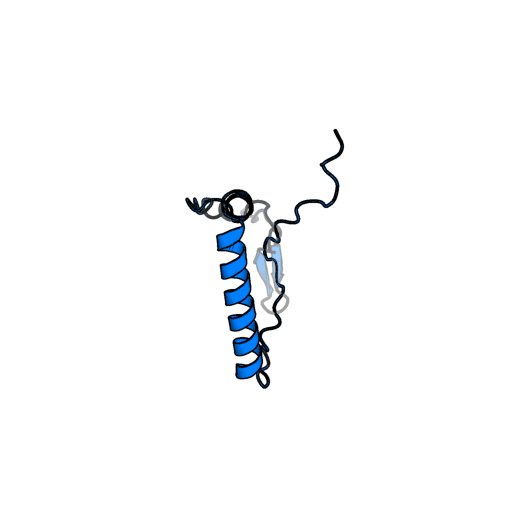1 1.00 44.03 94 THR A O 1
ATOM 728 N N . VAL A 1 95 ? -13.807 -20.791 29.619 1.00 44.28 95 VAL A N 1
ATOM 729 C CA . VAL A 1 95 ? -14.130 -20.495 31.022 1.00 44.28 95 VAL A CA 1
ATOM 730 C C . VAL A 1 95 ? -13.655 -21.648 31.896 1.00 44.28 95 VAL A C 1
ATOM 732 O O . VAL A 1 95 ? -13.766 -22.802 31.421 1.00 44.28 95 VAL A O 1
#

Sequence (95 aa):
CIAPAGPWRLHPILGTWVPGSLERPGGPSAPPPLVSSEPSQAELCQTEPDIVQEVAKGAKLGVRECQYQFRFRRWNCTSHSKFCVSRRRPGALTV

InterPro domains:
  IPR005817 Wnt [PF00110] (38-82)
  IPR005817 Wnt [PTHR12027] (37-82)

Radius of gyration: 25.99 Å; chains: 1; bounding box: 73×34×48 Å

pLDDT: mean 73.25, std 15.44, range [44.03, 95.88]

Foldseek 3Di:
DDDPPADWDQDPPPRDTDHDPPPDPDDPPDDDPPPPVDDDLVVCCVPPVPVLVVVLVVVVVVLVVQQVVCVPPPCRSPDPDPRPDVCPPPDPDDD

Organism: NCBI:txid38772